Protein AF-A0A8W8IDK5-F1 (afdb_monomer_lite)

Secondary structure (DSSP, 8-state):
-HHHHHHHTTSSSSHHHHHHHHHTT-EEETTEE---TT----GGGGGGEEE-TTSGGGTPPPPHHHHHHHHHHHHHHHH-

Sequence (80 aa):
RLQTQVFKLGLAKSIHHARVLIRQRHIRVRKQVVNIPSFVVRLDSQKHIDFSLRSPYGGGRPGRVKRKNAKKGTTEEEED

Structure (mmCIF, N/CA/C/O backbone):
data_AF-A0A8W8IDK5-F1
#
_entry.id   AF-A0A8W8IDK5-F1
#
loop_
_atom_site.group_PDB
_atom_site.id
_atom_site.type_symbol
_atom_site.label_atom_id
_atom_site.label_alt_id
_atom_site.label_comp_id
_atom_site.label_asym_id
_atom_site.label_entity_id
_atom_site.label_seq_id
_atom_site.pdbx_PDB_ins_code
_atom_site.Cartn_x
_atom_site.Cartn_y
_atom_site.Cartn_z
_atom_site.occupancy
_atom_site.B_iso_or_equiv
_atom_site.auth_seq_id
_atom_site.auth_comp_id
_atom_site.auth_asym_id
_atom_site.auth_atom_id
_atom_site.pdbx_PDB_model_num
ATOM 1 N N . ARG A 1 1 ? -6.681 6.522 11.380 1.00 93.19 1 ARG A N 1
ATOM 2 C CA . ARG A 1 1 ? -6.056 7.085 10.154 1.00 93.19 1 ARG A CA 1
ATOM 3 C C . ARG A 1 1 ? -5.528 5.946 9.290 1.00 93.19 1 ARG A C 1
ATOM 5 O O . ARG A 1 1 ? -4.969 5.013 9.845 1.00 93.19 1 ARG A O 1
ATOM 12 N N . LEU A 1 2 ? -5.683 6.003 7.967 1.00 96.25 2 LEU A N 1
ATOM 13 C CA . LEU A 1 2 ? -5.312 4.910 7.060 1.00 96.25 2 LEU A CA 1
ATOM 14 C C . LEU A 1 2 ? -3.822 4.571 7.138 1.00 96.25 2 LEU A C 1
ATOM 16 O O . LEU A 1 2 ? -3.469 3.404 7.223 1.00 96.25 2 LEU A O 1
ATOM 20 N N . GLN A 1 3 ? -2.958 5.583 7.210 1.00 97.00 3 GLN A N 1
ATOM 21 C CA . GLN A 1 3 ? -1.512 5.393 7.334 1.00 97.00 3 GLN A CA 1
ATOM 22 C C . GLN A 1 3 ? -1.107 4.499 8.518 1.00 97.00 3 GLN A C 1
ATOM 24 O O . GLN A 1 3 ? -0.263 3.621 8.363 1.00 97.00 3 GLN A O 1
ATOM 29 N N . THR A 1 4 ? -1.696 4.717 9.696 1.00 96.81 4 THR A N 1
ATOM 30 C CA . THR A 1 4 ? -1.364 3.927 10.888 1.00 96.81 4 THR A CA 1
ATOM 31 C C . THR A 1 4 ? -1.973 2.535 10.823 1.00 96.81 4 THR A C 1
ATOM 33 O O . THR A 1 4 ? -1.321 1.587 11.242 1.00 96.81 4 THR A O 1
ATOM 36 N N . GLN A 1 5 ? -3.175 2.393 10.253 1.00 96.12 5 GLN A N 1
ATOM 37 C CA . GLN A 1 5 ? -3.797 1.078 10.077 1.00 96.12 5 GLN A CA 1
ATOM 38 C C . GLN A 1 5 ? -3.012 0.201 9.099 1.00 96.12 5 GLN A C 1
ATOM 40 O O . GLN A 1 5 ? -2.757 -0.954 9.404 1.00 96.12 5 GLN A O 1
ATOM 45 N N . VAL A 1 6 ? -2.550 0.752 7.975 1.00 96.88 6 VAL A N 1
ATOM 46 C CA . VAL A 1 6 ? -1.729 0.016 6.995 1.00 96.88 6 VAL A CA 1
ATOM 47 C C . VAL A 1 6 ? -0.422 -0.490 7.619 1.00 96.88 6 VAL A C 1
ATOM 49 O O . VAL A 1 6 ? -0.023 -1.620 7.357 1.00 96.88 6 VAL A O 1
ATOM 52 N N . PHE A 1 7 ? 0.224 0.312 8.473 1.00 97.12 7 PHE A N 1
ATOM 53 C CA . PHE A 1 7 ? 1.420 -0.116 9.207 1.00 97.12 7 PHE A CA 1
ATOM 54 C C . PHE A 1 7 ? 1.105 -1.197 10.254 1.00 97.12 7 PHE A C 1
ATOM 56 O O . PHE A 1 7 ? 1.768 -2.227 10.283 1.00 97.12 7 PHE A O 1
ATOM 63 N N . LYS A 1 8 ? 0.062 -1.003 11.072 1.00 95.69 8 LYS A N 1
ATOM 64 C CA . LYS A 1 8 ? -0.342 -1.969 12.109 1.00 95.69 8 LYS A CA 1
ATOM 65 C C . LYS A 1 8 ? -0.786 -3.320 11.541 1.00 95.69 8 LYS A C 1
ATOM 67 O O . LYS A 1 8 ? -0.585 -4.334 12.191 1.00 95.69 8 LYS A O 1
ATOM 72 N N . LEU A 1 9 ? -1.368 -3.332 10.341 1.00 94.88 9 LEU A N 1
ATOM 73 C CA . LEU A 1 9 ? -1.757 -4.549 9.620 1.00 94.88 9 LEU A CA 1
ATOM 74 C C . LEU A 1 9 ? -0.568 -5.274 8.960 1.00 94.88 9 LEU A C 1
ATOM 76 O O . LEU A 1 9 ? -0.772 -6.293 8.313 1.00 94.88 9 LEU A O 1
ATOM 80 N N . GLY A 1 10 ? 0.659 -4.750 9.064 1.00 95.44 10 GLY A N 1
ATOM 81 C CA . GLY A 1 10 ? 1.858 -5.384 8.502 1.00 95.44 10 GLY A CA 1
ATOM 82 C C . GLY A 1 10 ? 2.013 -5.248 6.982 1.00 95.44 10 GLY A C 1
ATOM 83 O O . GLY A 1 10 ? 2.993 -5.730 6.423 1.00 95.44 10 GLY A O 1
ATOM 84 N N . LEU A 1 11 ? 1.107 -4.537 6.301 1.00 94.62 11 LEU A N 1
ATOM 85 C CA . LEU A 1 11 ? 1.181 -4.294 4.851 1.00 94.62 11 LEU A CA 1
ATOM 86 C C . LEU A 1 11 ? 2.355 -3.379 4.461 1.00 94.62 11 LEU A C 1
ATOM 88 O O . LEU A 1 11 ? 2.767 -3.335 3.304 1.00 94.62 11 LEU A O 1
ATOM 92 N N . ALA A 1 12 ? 2.891 -2.619 5.416 1.00 97.00 12 ALA A N 1
ATOM 93 C CA . ALA A 1 12 ? 4.037 -1.747 5.218 1.00 97.00 12 ALA A CA 1
ATOM 94 C C . ALA A 1 12 ? 5.047 -1.905 6.356 1.00 97.00 12 ALA A C 1
ATOM 96 O O . ALA A 1 12 ? 4.676 -1.988 7.520 1.00 97.00 12 ALA A O 1
ATOM 97 N N . LYS A 1 13 ? 6.339 -1.831 6.017 1.00 95.81 13 LYS A N 1
ATOM 98 C CA . LYS A 1 13 ? 7.454 -1.919 6.982 1.00 95.81 13 LYS A CA 1
ATOM 99 C C . LYS A 1 13 ? 7.551 -0.727 7.945 1.00 95.81 13 LYS A C 1
ATOM 101 O O . LYS A 1 13 ? 8.169 -0.834 8.993 1.00 95.81 13 LYS A O 1
ATOM 106 N N . SER A 1 14 ? 7.004 0.430 7.572 1.00 97.69 14 SER A N 1
ATOM 107 C CA . SER A 1 14 ? 7.049 1.646 8.389 1.00 97.69 14 SER A CA 1
ATOM 108 C C . SER A 1 14 ? 5.872 2.571 8.089 1.00 97.69 14 SER A C 1
ATOM 110 O O . SER A 1 14 ? 5.230 2.484 7.038 1.00 97.69 14 SER A O 1
ATOM 112 N N . ILE A 1 15 ? 5.624 3.521 8.991 1.00 96.81 15 ILE A N 1
ATOM 113 C CA . ILE A 1 15 ? 4.611 4.574 8.827 1.00 96.81 15 ILE A CA 1
ATOM 114 C C . ILE A 1 15 ? 4.899 5.452 7.593 1.00 96.81 15 ILE A C 1
ATOM 116 O O . ILE A 1 15 ? 3.966 5.917 6.930 1.00 96.81 15 ILE A O 1
ATOM 120 N N . HIS A 1 16 ? 6.172 5.666 7.256 1.00 97.94 16 HIS A N 1
ATOM 121 C CA . HIS A 1 16 ? 6.583 6.408 6.060 1.00 97.94 16 HIS A CA 1
ATOM 122 C C . HIS A 1 16 ? 6.349 5.589 4.788 1.00 97.94 16 HIS A C 1
ATOM 124 O O . HIS A 1 16 ? 5.782 6.106 3.827 1.00 97.94 16 HIS A O 1
ATOM 130 N N . HIS A 1 17 ? 6.677 4.294 4.818 1.00 97.94 17 HIS A N 1
ATOM 131 C CA . HIS A 1 17 ? 6.402 3.374 3.718 1.00 97.94 17 HIS A CA 1
ATOM 132 C C . HIS A 1 17 ? 4.891 3.270 3.442 1.00 97.94 17 HIS A C 1
ATOM 134 O O . HIS A 1 17 ? 4.468 3.408 2.296 1.00 97.94 17 HIS A O 1
ATOM 140 N N . ALA A 1 18 ? 4.053 3.166 4.481 1.00 97.69 18 ALA A N 1
ATOM 141 C CA . ALA A 1 18 ? 2.596 3.180 4.336 1.00 97.69 18 ALA A CA 1
ATOM 142 C C . ALA A 1 18 ? 2.096 4.445 3.615 1.00 97.69 18 ALA A C 1
ATOM 144 O O . ALA A 1 18 ? 1.241 4.373 2.733 1.00 97.69 18 ALA A O 1
ATOM 145 N N . ARG A 1 19 ? 2.652 5.618 3.949 1.00 97.88 19 ARG A N 1
ATOM 146 C CA . ARG A 1 19 ? 2.291 6.886 3.297 1.00 97.88 19 ARG A CA 1
ATOM 147 C C . ARG A 1 19 ? 2.647 6.884 1.808 1.00 97.88 19 ARG A C 1
ATOM 149 O O . ARG A 1 19 ? 1.834 7.356 1.012 1.00 97.88 19 ARG A O 1
ATOM 156 N N . VAL A 1 20 ? 3.812 6.348 1.441 1.00 97.75 20 VAL A N 1
ATOM 157 C CA . VAL A 1 20 ? 4.241 6.204 0.040 1.00 97.75 20 VAL A CA 1
ATOM 158 C C . VAL A 1 20 ? 3.294 5.273 -0.718 1.00 97.75 20 VAL A C 1
ATOM 160 O O . VAL A 1 20 ? 2.757 5.678 -1.746 1.00 97.75 20 VAL A O 1
ATOM 163 N N . LEU A 1 21 ? 2.990 4.092 -0.169 1.00 97.12 21 LEU A N 1
ATOM 164 C CA . LEU A 1 21 ? 2.073 3.126 -0.789 1.00 97.12 21 LEU A CA 1
ATOM 165 C C . LEU A 1 21 ? 0.674 3.709 -1.024 1.00 97.12 21 LEU A C 1
ATOM 167 O O . LEU A 1 21 ? 0.090 3.529 -2.093 1.00 97.12 21 LEU A O 1
ATOM 171 N N . ILE A 1 22 ? 0.144 4.449 -0.048 1.00 97.19 22 ILE A N 1
ATOM 172 C CA . ILE A 1 22 ? -1.152 5.124 -0.171 1.00 97.19 22 ILE A CA 1
ATOM 173 C C . ILE A 1 22 ? -1.092 6.178 -1.288 1.00 97.19 22 ILE A C 1
ATOM 175 O O . ILE A 1 22 ? -1.896 6.139 -2.219 1.00 97.19 22 ILE A O 1
ATOM 179 N N . ARG A 1 23 ? -0.113 7.093 -1.254 1.00 97.44 23 ARG A N 1
ATOM 180 C CA . ARG A 1 23 ? 0.027 8.167 -2.258 1.00 97.44 23 ARG A CA 1
ATOM 181 C C . ARG A 1 23 ? 0.214 7.625 -3.679 1.00 97.44 23 ARG A C 1
ATOM 183 O O . ARG A 1 23 ? -0.358 8.178 -4.614 1.00 97.44 23 ARG A O 1
ATOM 190 N N . GLN A 1 24 ? 0.953 6.529 -3.830 1.00 96.00 24 GLN A N 1
ATOM 191 C CA . GLN A 1 24 ? 1.200 5.847 -5.104 1.00 96.00 24 GLN A CA 1
ATOM 192 C C . GLN A 1 24 ? 0.041 4.944 -5.560 1.00 96.00 24 GLN A C 1
ATOM 194 O O . GLN A 1 24 ? 0.174 4.229 -6.548 1.00 96.00 24 GLN A O 1
ATOM 199 N N . ARG A 1 25 ? -1.125 5.015 -4.897 1.00 96.31 25 ARG A N 1
ATOM 200 C CA . ARG A 1 25 ? -2.357 4.303 -5.282 1.00 96.31 25 ARG A CA 1
ATOM 201 C C . ARG A 1 25 ? -2.256 2.774 -5.172 1.00 96.31 25 ARG A C 1
ATOM 203 O O . ARG A 1 25 ? -2.938 2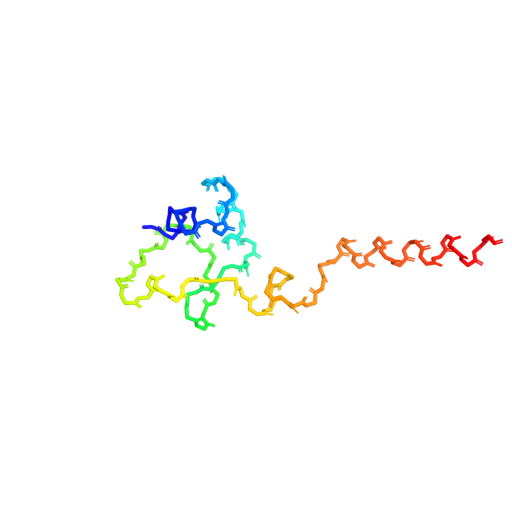.056 -5.902 1.00 96.31 25 ARG A O 1
ATOM 210 N N . HIS A 1 26 ? -1.451 2.265 -4.238 1.00 96.62 26 HIS A N 1
ATOM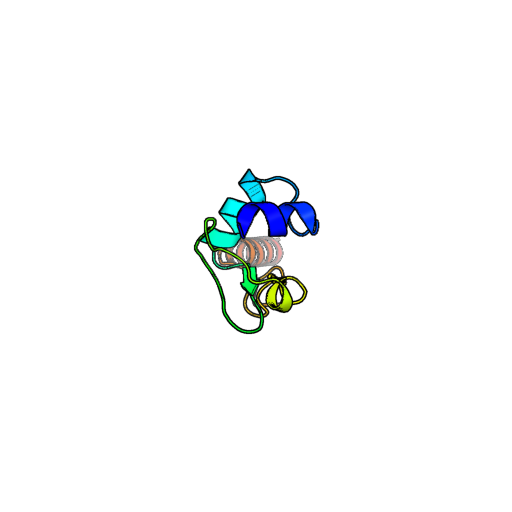 211 C CA . HIS A 1 26 ? -1.290 0.823 -4.023 1.00 96.62 26 HIS A CA 1
ATOM 212 C C . HIS A 1 26 ? -2.289 0.223 -3.029 1.00 96.62 26 HIS A C 1
ATOM 214 O O . HIS A 1 26 ? -2.519 -0.982 -3.085 1.00 96.62 26 HIS A O 1
ATOM 220 N N . ILE A 1 27 ? -2.903 1.030 -2.160 1.00 97.25 27 ILE A N 1
ATOM 221 C CA . ILE A 1 27 ? -3.833 0.566 -1.121 1.00 97.25 27 ILE A CA 1
ATOM 222 C C . ILE A 1 27 ? -5.288 0.806 -1.536 1.00 97.25 27 ILE A C 1
ATOM 224 O O . ILE A 1 27 ? -5.640 1.874 -2.050 1.00 97.25 27 ILE A O 1
ATOM 228 N N . ARG A 1 28 ? -6.146 -0.182 -1.271 1.00 96.56 28 ARG A N 1
ATOM 229 C CA . ARG A 1 28 ? -7.603 -0.069 -1.376 1.00 96.56 28 ARG A CA 1
ATOM 230 C C . ARG A 1 28 ? -8.273 -0.268 -0.020 1.00 96.56 28 ARG A C 1
ATOM 232 O O . ARG A 1 28 ? -7.767 -0.972 0.849 1.00 96.56 28 ARG A O 1
ATOM 239 N N . VAL A 1 29 ? -9.442 0.342 0.128 1.00 96.06 29 VAL A N 1
ATOM 240 C CA . VAL A 1 29 ? -10.406 0.045 1.186 1.00 96.06 29 VAL A CA 1
ATOM 241 C C . VAL A 1 29 ? -11.640 -0.532 0.496 1.00 96.06 29 VAL A C 1
ATOM 243 O O . VAL A 1 29 ? -12.285 0.142 -0.311 1.00 96.06 29 VAL A O 1
ATOM 246 N N . ARG A 1 30 ? -11.947 -1.803 0.764 1.00 93.69 30 ARG A N 1
ATOM 247 C CA . ARG A 1 30 ? -12.920 -2.611 0.010 1.00 93.69 30 ARG A CA 1
ATOM 248 C C . ARG A 1 30 ? -12.554 -2.676 -1.477 1.00 93.69 30 ARG A C 1
ATOM 250 O O . ARG A 1 30 ? -11.576 -3.313 -1.845 1.00 93.69 30 ARG A O 1
ATOM 257 N N . LYS A 1 31 ? -13.338 -2.033 -2.343 1.00 92.44 31 LYS A N 1
ATOM 258 C CA . LYS A 1 31 ? -13.127 -2.003 -3.800 1.00 92.44 31 LYS A CA 1
ATOM 259 C C . LYS A 1 31 ? -12.526 -0.678 -4.279 1.00 92.44 31 LYS A C 1
ATOM 261 O O . LYS A 1 31 ? -12.175 -0.564 -5.448 1.00 92.44 31 LYS A O 1
ATOM 266 N N . GLN A 1 32 ? -12.375 0.300 -3.384 1.00 94.75 32 GLN A N 1
ATOM 267 C CA . GLN A 1 32 ? -11.975 1.656 -3.736 1.00 94.75 32 GLN A CA 1
ATOM 268 C C . GLN A 1 32 ? -10.506 1.907 -3.409 1.00 94.75 32 GLN A C 1
ATOM 270 O O . GLN A 1 32 ? -10.065 1.706 -2.279 1.00 94.75 32 GLN A O 1
ATOM 275 N N . VAL A 1 33 ? -9.753 2.408 -4.387 1.00 95.75 33 VAL A N 1
ATOM 276 C CA . VAL A 1 33 ? -8.384 2.883 -4.163 1.00 95.75 33 VAL A CA 1
ATOM 277 C C . VAL A 1 33 ? -8.433 4.212 -3.416 1.00 95.75 33 VAL A C 1
ATOM 279 O O . VAL A 1 33 ? -9.155 5.126 -3.819 1.00 95.75 33 VAL A O 1
ATOM 282 N N . VAL A 1 34 ? -7.651 4.319 -2.342 1.00 96.56 34 VAL A N 1
ATOM 283 C CA . VAL A 1 34 ? -7.574 5.520 -1.500 1.00 96.56 34 VAL A CA 1
ATOM 284 C C . VAL A 1 34 ? -6.143 6.040 -1.513 1.00 96.56 34 VAL A C 1
ATOM 286 O O . VAL A 1 34 ? -5.213 5.303 -1.205 1.00 96.56 34 VAL A O 1
ATOM 289 N N . ASN A 1 35 ? -5.965 7.321 -1.846 1.00 97.06 35 ASN A N 1
ATOM 290 C CA . ASN A 1 35 ? -4.654 7.974 -1.956 1.00 97.06 35 ASN A CA 1
ATOM 291 C C . ASN A 1 35 ? -4.370 9.016 -0.856 1.00 97.06 35 ASN A C 1
ATOM 293 O O . ASN A 1 35 ? -3.352 9.711 -0.908 1.00 97.06 35 ASN A O 1
ATOM 297 N N . ILE A 1 36 ? -5.237 9.112 0.157 1.00 96.81 36 ILE A N 1
ATOM 298 C CA . ILE A 1 36 ? -5.127 10.079 1.254 1.00 96.81 36 ILE A CA 1
ATOM 299 C C . ILE A 1 36 ? -4.690 9.359 2.545 1.00 96.81 36 ILE A C 1
ATOM 301 O O . ILE A 1 36 ? -5.449 8.557 3.090 1.00 96.81 36 ILE A O 1
ATOM 305 N N . PRO A 1 37 ? -3.494 9.644 3.097 1.00 97.12 37 PRO A N 1
ATOM 306 C CA . PRO A 1 37 ? -2.982 8.954 4.288 1.00 97.12 37 PRO A CA 1
ATOM 307 C C . PRO A 1 37 ? -3.730 9.319 5.580 1.00 97.12 37 PRO A C 1
ATOM 309 O O . PRO A 1 37 ? -3.775 8.523 6.523 1.00 97.12 37 PRO A O 1
ATOM 312 N N . SER A 1 38 ? -4.331 10.510 5.625 1.00 96.75 38 SER A N 1
ATOM 313 C CA . SER A 1 38 ? -5.145 11.002 6.741 1.00 96.75 38 SER A CA 1
ATOM 314 C C . SER A 1 38 ? -6.574 10.455 6.748 1.00 96.75 38 SER A C 1
ATOM 316 O O . SER A 1 38 ? -7.303 10.750 7.692 1.00 96.75 38 SER A O 1
ATOM 318 N N . PHE A 1 39 ? -6.966 9.632 5.766 1.00 95.88 39 PHE A N 1
ATOM 319 C CA . PHE A 1 39 ? -8.305 9.047 5.688 1.00 95.88 39 PHE A CA 1
ATOM 320 C C . PHE A 1 39 ? -8.689 8.346 7.001 1.00 95.88 39 PHE A C 1
ATOM 322 O O . PHE A 1 39 ? -7.911 7.568 7.568 1.00 95.88 39 PHE A O 1
ATOM 329 N N . VAL A 1 40 ? -9.880 8.647 7.516 1.00 95.50 40 VAL A N 1
ATOM 330 C CA . VAL A 1 40 ? -10.401 8.043 8.745 1.00 95.50 40 VAL A CA 1
ATOM 331 C C . VAL A 1 40 ? -11.126 6.754 8.369 1.00 95.50 40 VAL A C 1
ATOM 333 O O . VAL A 1 40 ? -12.180 6.768 7.744 1.00 95.50 40 VAL A O 1
ATOM 336 N N . VAL A 1 41 ? -10.519 5.621 8.717 1.00 94.44 41 VAL A N 1
ATOM 337 C CA . VAL A 1 41 ? -11.062 4.289 8.432 1.00 94.44 41 VAL A CA 1
ATOM 338 C C . VAL A 1 41 ? -12.186 3.985 9.423 1.00 94.44 41 VAL A C 1
ATOM 340 O O . VAL A 1 41 ? -11.959 4.049 10.629 1.00 94.44 41 VAL A O 1
ATOM 343 N N . ARG A 1 42 ? -13.370 3.630 8.910 1.00 94.62 42 ARG A N 1
ATOM 344 C CA . ARG A 1 42 ? -14.505 3.139 9.713 1.00 94.62 42 ARG A CA 1
ATOM 345 C C . ARG A 1 42 ? -14.235 1.713 10.200 1.00 94.62 42 ARG A C 1
ATOM 347 O O . ARG A 1 42 ? -13.599 0.946 9.478 1.00 94.62 42 ARG A O 1
ATOM 354 N N . LEU A 1 43 ? -14.768 1.352 11.366 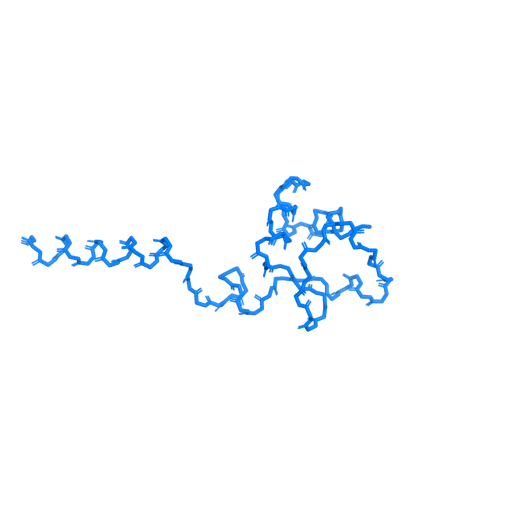1.00 93.06 43 LEU A N 1
ATOM 355 C CA . LEU A 1 43 ? -14.525 0.056 12.012 1.00 93.06 43 LEU A CA 1
ATOM 356 C C . LEU A 1 43 ? -14.815 -1.135 11.073 1.00 93.06 43 LEU A C 1
ATOM 358 O O . LEU A 1 43 ? -13.943 -1.973 10.855 1.00 93.06 43 LEU A O 1
ATOM 362 N N . ASP A 1 44 ? -15.964 -1.139 10.395 1.00 93.75 44 ASP A N 1
ATOM 363 C CA . ASP A 1 44 ? -16.368 -2.227 9.482 1.00 93.75 44 ASP A CA 1
ATOM 364 C C . ASP A 1 44 ? -15.475 -2.346 8.239 1.00 93.75 44 ASP A C 1
ATOM 366 O O . ASP A 1 44 ? -15.358 -3.397 7.605 1.00 93.75 44 ASP A O 1
ATOM 370 N N . SER A 1 45 ? -14.842 -1.243 7.846 1.00 93.94 45 SER A N 1
ATOM 371 C CA . SER A 1 45 ? -13.965 -1.189 6.677 1.00 93.94 45 SER A CA 1
ATOM 372 C C . SER A 1 45 ? -12.524 -1.567 7.007 1.00 93.94 45 SER A C 1
ATOM 374 O O . SER A 1 45 ? -11.749 -1.798 6.083 1.00 93.94 45 SER A O 1
ATOM 376 N N . GLN A 1 46 ? -12.161 -1.679 8.288 1.00 93.00 46 GLN A N 1
ATOM 377 C CA . GLN A 1 46 ? -10.798 -1.995 8.712 1.00 93.00 46 GLN A CA 1
ATOM 378 C C . GLN A 1 46 ? -10.331 -3.372 8.222 1.00 93.00 46 GLN A C 1
ATOM 380 O O . GLN A 1 46 ? -9.197 -3.496 7.772 1.00 93.00 46 GLN A O 1
ATOM 385 N N . LYS A 1 47 ? -11.219 -4.377 8.231 1.00 93.94 47 LYS A N 1
ATOM 386 C CA . LYS A 1 47 ? -10.941 -5.735 7.717 1.00 93.94 47 LYS A CA 1
ATOM 387 C C . LYS A 1 47 ? -10.750 -5.789 6.198 1.00 93.94 47 LYS A C 1
ATOM 389 O O . LYS A 1 47 ? -10.264 -6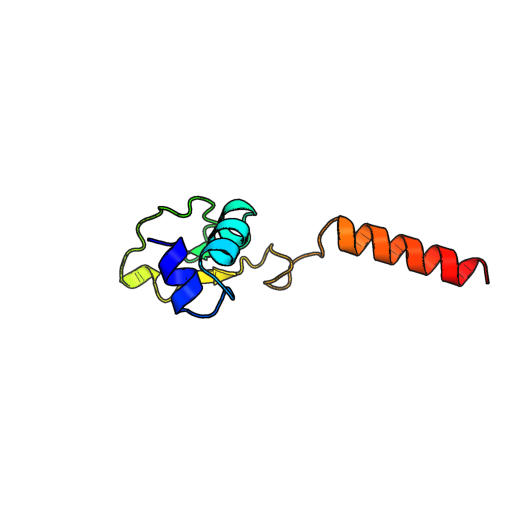.775 5.669 1.00 93.94 47 LYS A O 1
ATOM 394 N N . HIS A 1 48 ? -11.153 -4.733 5.499 1.00 94.75 48 HIS A N 1
ATOM 395 C CA . HIS A 1 48 ? -11.155 -4.660 4.044 1.00 94.75 48 HIS A CA 1
ATOM 396 C C . HIS A 1 48 ? -10.038 -3.748 3.513 1.00 94.75 48 HIS A C 1
ATOM 398 O O . HIS A 1 48 ? -10.160 -3.209 2.412 1.00 94.75 48 HIS A O 1
ATOM 404 N N . ILE A 1 49 ? -8.991 -3.508 4.307 1.00 96.44 49 ILE A N 1
ATOM 405 C CA . ILE A 1 49 ? -7.787 -2.799 3.868 1.00 96.44 49 ILE A CA 1
ATOM 406 C C . ILE A 1 49 ? -6.836 -3.824 3.268 1.00 96.44 49 ILE A C 1
ATOM 408 O O . ILE A 1 49 ? -6.432 -4.758 3.951 1.00 96.44 49 ILE A O 1
ATOM 412 N N . ASP A 1 50 ? -6.465 -3.622 2.012 1.00 96.31 50 ASP A N 1
ATOM 413 C CA . ASP A 1 50 ? -5.584 -4.537 1.293 1.00 96.31 50 ASP A CA 1
ATOM 414 C C . ASP A 1 50 ? -4.884 -3.807 0.135 1.00 96.31 50 ASP A C 1
ATOM 416 O O . ASP A 1 50 ? -5.202 -2.652 -0.185 1.00 96.31 50 ASP A O 1
ATOM 420 N N . PHE A 1 51 ? -3.936 -4.466 -0.526 1.00 96.88 51 PHE A N 1
ATOM 421 C CA . PHE A 1 51 ? -3.395 -3.994 -1.790 1.00 96.88 51 PHE A CA 1
ATOM 422 C C . PHE A 1 51 ? -4.472 -3.978 -2.880 1.00 96.88 51 PHE A C 1
ATOM 424 O O . PHE A 1 51 ? -5.400 -4.787 -2.929 1.00 96.88 51 PHE A O 1
ATOM 431 N N . SER A 1 52 ? -4.363 -3.005 -3.780 1.00 95.75 52 SER A N 1
ATOM 432 C CA . SER A 1 52 ? -5.216 -2.923 -4.959 1.00 95.75 52 SER A CA 1
ATOM 433 C C . SER A 1 52 ? -4.898 -4.058 -5.928 1.00 95.75 52 SER A C 1
ATOM 435 O O . SER A 1 52 ? -3.739 -4.258 -6.265 1.00 95.75 52 SER A O 1
ATOM 437 N N . LEU A 1 53 ? -5.916 -4.718 -6.480 1.00 93.06 53 LEU A N 1
ATOM 438 C CA . LEU A 1 53 ? -5.733 -5.748 -7.519 1.00 93.06 53 LEU A CA 1
ATOM 439 C C . LEU A 1 53 ? -5.033 -5.207 -8.778 1.00 93.06 53 LEU A C 1
ATOM 441 O O . LEU A 1 53 ? -4.417 -5.943 -9.537 1.00 93.06 53 LEU A O 1
ATOM 445 N N . ARG A 1 54 ? -5.115 -3.892 -9.013 1.00 91.25 54 ARG A N 1
ATOM 446 C CA . ARG A 1 54 ? -4.443 -3.224 -10.142 1.00 91.25 54 ARG A CA 1
ATOM 447 C C . ARG A 1 54 ? -2.995 -2.841 -9.824 1.00 91.25 54 ARG A C 1
ATOM 449 O O . ARG A 1 54 ? -2.265 -2.428 -10.720 1.00 91.25 54 ARG A O 1
ATOM 456 N N . SER A 1 55 ? -2.596 -2.920 -8.556 1.00 93.69 55 SER A N 1
ATOM 457 C CA . SER A 1 55 ? -1.238 -2.638 -8.100 1.00 93.69 55 SER A CA 1
ATOM 458 C C . SER A 1 55 ? -0.315 -3.811 -8.436 1.00 93.69 55 SER A C 1
ATOM 460 O O . SER A 1 55 ? -0.740 -4.954 -8.282 1.00 93.69 55 SER A O 1
ATOM 462 N N . PRO A 1 56 ? 0.967 -3.568 -8.762 1.00 94.88 56 PRO A N 1
ATOM 463 C CA . PRO A 1 56 ? 1.969 -4.630 -8.855 1.00 94.88 56 PRO A CA 1
ATOM 464 C C . PRO A 1 56 ? 2.051 -5.511 -7.596 1.00 94.88 56 PRO A C 1
ATOM 466 O O . PRO A 1 56 ? 2.313 -6.701 -7.701 1.00 94.88 56 PRO A O 1
ATOM 469 N N . TYR A 1 57 ? 1.790 -4.942 -6.412 1.00 92.62 57 TYR A N 1
ATOM 470 C CA . TYR A 1 57 ? 1.767 -5.687 -5.145 1.00 92.62 57 TYR A CA 1
ATOM 471 C C . TYR A 1 57 ? 0.522 -6.570 -4.964 1.00 92.62 57 TYR A C 1
ATOM 473 O O . TYR A 1 57 ? 0.547 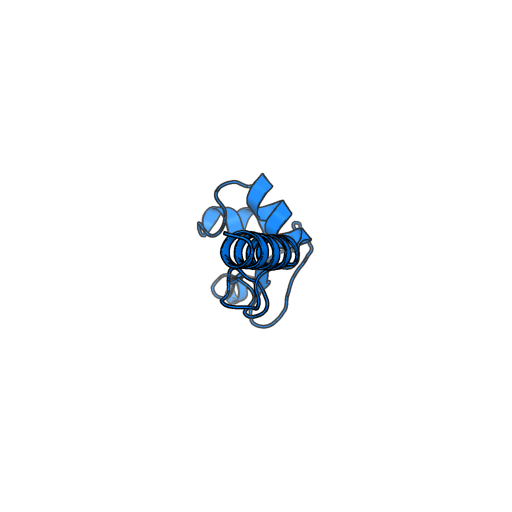-7.480 -4.149 1.00 92.62 57 TYR A O 1
ATOM 481 N N . GLY A 1 58 ? -0.558 -6.308 -5.705 1.00 91.31 58 GLY A N 1
ATOM 482 C CA . GLY A 1 58 ? -1.805 -7.079 -5.660 1.00 91.31 58 GLY A CA 1
ATOM 483 C C . GLY A 1 58 ? -2.002 -7.995 -6.870 1.00 91.31 58 GLY A C 1
ATOM 484 O O . GLY A 1 58 ? -3.140 -8.314 -7.195 1.00 91.31 58 GLY A O 1
ATOM 485 N N . GLY A 1 59 ? -0.921 -8.354 -7.574 1.00 90.62 59 GLY A N 1
ATOM 486 C CA . GLY A 1 59 ? -0.961 -9.211 -8.769 1.00 90.62 59 GLY A CA 1
ATOM 487 C C . GLY A 1 59 ? -1.222 -8.477 -10.091 1.00 90.62 59 GLY A C 1
ATOM 488 O O . GLY A 1 59 ? -1.355 -9.109 -11.135 1.00 90.62 59 GLY A O 1
ATOM 489 N N . GLY A 1 60 ? -1.280 -7.144 -10.075 1.00 92.25 60 GLY A N 1
ATOM 490 C CA . GLY A 1 60 ? -1.428 -6.330 -11.277 1.00 92.25 60 GLY A CA 1
ATOM 491 C C . GLY A 1 60 ? -0.159 -6.263 -12.134 1.00 92.25 60 GLY A C 1
ATOM 492 O O . GLY A 1 60 ? 0.930 -6.687 -11.743 1.00 92.25 60 GLY A O 1
ATOM 493 N N . ARG A 1 61 ? -0.288 -5.655 -13.321 1.00 93.06 61 ARG A N 1
ATOM 494 C CA . ARG A 1 61 ? 0.820 -5.491 -14.275 1.00 93.06 61 ARG A CA 1
ATOM 495 C C . ARG A 1 61 ? 2.033 -4.810 -13.612 1.00 93.06 61 ARG A C 1
ATOM 497 O O . ARG A 1 61 ? 1.863 -3.751 -13.001 1.00 93.06 61 ARG A O 1
ATOM 504 N N . PRO A 1 62 ? 3.261 -5.329 -13.803 1.00 93.75 62 PRO A N 1
ATOM 505 C CA . PRO A 1 62 ? 4.476 -4.690 -13.311 1.00 93.75 62 PRO A CA 1
ATOM 506 C C . PRO A 1 62 ? 4.619 -3.225 -13.749 1.00 93.75 62 PRO A C 1
ATOM 508 O O . PRO A 1 62 ? 4.272 -2.851 -14.874 1.00 93.75 62 PRO A O 1
ATOM 511 N N . GLY A 1 63 ? 5.174 -2.398 -12.859 1.00 93.56 63 GLY A N 1
ATOM 512 C CA . GLY A 1 63 ? 5.401 -0.973 -13.105 1.00 93.56 63 GLY A CA 1
ATOM 513 C C . GLY A 1 63 ? 6.400 -0.692 -14.235 1.00 93.56 63 GLY A C 1
ATOM 514 O O . GLY A 1 63 ? 7.158 -1.564 -14.663 1.00 93.56 63 GLY A O 1
ATOM 515 N N . ARG A 1 64 ? 6.426 0.564 -14.706 1.00 93.81 64 ARG A N 1
ATOM 516 C CA . ARG A 1 64 ? 7.252 1.002 -15.849 1.00 93.81 64 ARG A CA 1
ATOM 517 C C . ARG A 1 64 ? 8.734 0.658 -15.689 1.00 93.81 64 ARG A C 1
ATOM 519 O O . ARG A 1 64 ? 9.325 0.183 -16.647 1.00 93.81 64 ARG A O 1
ATOM 526 N N . VAL A 1 65 ? 9.312 0.870 -14.504 1.00 94.19 65 VAL A N 1
ATOM 527 C CA . VAL A 1 65 ? 10.740 0.605 -14.248 1.00 94.19 65 VAL A CA 1
ATOM 528 C C . VAL A 1 65 ? 11.060 -0.881 -14.415 1.00 94.19 65 VAL A C 1
ATOM 530 O O . VAL A 1 65 ? 11.931 -1.221 -15.206 1.00 94.19 65 VAL A O 1
ATOM 533 N N . LYS A 1 66 ? 10.287 -1.774 -13.779 1.00 91.88 66 LYS A N 1
ATOM 534 C CA . LYS A 1 66 ? 10.478 -3.228 -13.920 1.00 91.88 66 LYS A CA 1
ATOM 535 C C . LYS A 1 66 ? 10.320 -3.685 -15.375 1.00 91.88 66 LYS A C 1
ATOM 537 O O . LYS A 1 66 ? 11.109 -4.488 -15.849 1.00 91.88 66 LYS A O 1
ATOM 542 N N . ARG A 1 67 ? 9.350 -3.125 -16.107 1.00 92.62 67 ARG A N 1
ATOM 543 C CA . ARG A 1 67 ? 9.157 -3.415 -17.539 1.00 92.62 67 ARG A CA 1
ATOM 544 C C . ARG A 1 67 ? 10.301 -2.908 -18.421 1.00 92.62 67 ARG A C 1
ATOM 546 O O . ARG A 1 67 ? 10.670 -3.594 -19.363 1.00 92.62 67 ARG A O 1
ATOM 553 N N . LYS A 1 68 ? 10.836 -1.714 -18.143 1.00 93.50 68 LYS A N 1
ATOM 554 C CA . LYS A 1 68 ? 11.973 -1.152 -18.886 1.00 93.50 68 LYS A CA 1
ATOM 555 C C . LYS A 1 68 ? 13.227 -2.000 -18.671 1.00 93.50 68 LYS A C 1
ATOM 557 O O . LYS A 1 68 ? 13.912 -2.294 -19.639 1.00 93.50 68 LYS A O 1
ATOM 562 N N . ASN A 1 69 ? 13.484 -2.418 -17.433 1.00 92.75 69 ASN A N 1
ATOM 563 C CA . ASN A 1 69 ? 14.652 -3.234 -17.105 1.00 92.75 69 ASN A CA 1
ATOM 564 C C . ASN A 1 69 ? 14.554 -4.641 -17.703 1.00 92.75 69 ASN A C 1
ATOM 566 O O . ASN A 1 69 ? 15.540 -5.118 -18.238 1.00 92.75 69 ASN A O 1
ATOM 570 N N . ALA A 1 70 ? 13.367 -5.262 -17.688 1.00 90.81 70 ALA A N 1
ATOM 571 C CA . ALA A 1 70 ? 13.156 -6.553 -18.346 1.00 90.81 70 ALA A CA 1
ATOM 572 C C . ALA A 1 70 ? 13.455 -6.484 -19.852 1.00 90.81 70 ALA A C 1
ATOM 574 O O . ALA A 1 70 ? 14.144 -7.347 -20.367 1.00 90.81 70 ALA A O 1
ATOM 575 N N . LYS A 1 71 ? 13.003 -5.420 -20.537 1.00 89.12 71 LYS A N 1
ATOM 576 C CA . LYS A 1 71 ? 13.314 -5.210 -21.959 1.00 89.12 71 LYS A CA 1
ATOM 577 C C . LYS A 1 71 ? 14.812 -4.998 -22.206 1.00 89.12 71 LYS A C 1
ATOM 579 O O . LYS A 1 71 ? 15.323 -5.411 -23.232 1.00 89.12 71 LYS A O 1
ATOM 584 N N . LYS A 1 72 ? 15.497 -4.302 -21.296 1.00 88.38 72 LYS A N 1
ATOM 585 C CA . LYS A 1 72 ? 16.938 -4.073 -21.422 1.00 88.38 72 LYS A CA 1
ATOM 586 C C . LYS A 1 72 ? 17.711 -5.395 -21.311 1.00 88.38 72 LYS A C 1
ATOM 588 O O . LYS A 1 72 ? 18.540 -5.650 -22.167 1.00 88.38 72 LYS A O 1
ATOM 593 N N . GLY A 1 73 ? 17.374 -6.229 -20.325 1.00 80.69 73 GLY A N 1
ATOM 594 C CA . GLY A 1 73 ? 18.006 -7.542 -20.153 1.00 80.69 73 GLY A CA 1
ATOM 595 C C . GLY A 1 73 ? 17.805 -8.465 -21.355 1.00 80.69 73 GLY A C 1
ATOM 596 O O . GLY A 1 73 ? 18.762 -9.070 -21.802 1.00 80.69 73 GLY A O 1
ATOM 597 N N . THR A 1 74 ? 16.606 -8.496 -21.951 1.00 79.88 74 THR A N 1
ATOM 598 C CA . THR A 1 74 ? 16.372 -9.312 -23.159 1.00 79.88 74 THR A CA 1
ATOM 599 C C . THR A 1 74 ? 17.180 -8.848 -24.368 1.00 79.88 74 THR A C 1
ATOM 601 O O . THR A 1 74 ? 17.539 -9.665 -25.194 1.00 79.88 74 THR A O 1
ATOM 604 N N . THR A 1 75 ? 17.443 -7.544 -24.502 1.00 74.69 75 THR A N 1
ATOM 605 C CA . THR A 1 75 ? 18.277 -7.034 -25.603 1.00 74.69 75 THR A CA 1
ATOM 606 C C . THR A 1 75 ? 19.753 -7.356 -25.381 1.00 74.69 75 THR A C 1
ATOM 608 O O . THR A 1 75 ? 20.433 -7.684 -26.337 1.00 74.69 75 THR A O 1
ATOM 611 N N . GLU A 1 76 ? 20.234 -7.305 -24.135 1.00 67.62 76 GLU A N 1
ATOM 612 C CA . GLU A 1 76 ? 21.604 -7.721 -23.801 1.00 67.62 76 GLU A CA 1
ATOM 613 C C . GLU A 1 76 ? 21.799 -9.238 -24.025 1.00 67.62 76 GLU A C 1
ATOM 615 O O . GLU A 1 76 ? 22.823 -9.631 -24.558 1.00 67.62 76 GLU A O 1
ATOM 620 N N . GLU A 1 77 ? 20.798 -10.079 -23.725 1.00 64.25 77 GLU A N 1
ATOM 621 C CA . GLU A 1 77 ? 20.839 -11.536 -23.982 1.00 64.25 77 GLU A CA 1
ATOM 622 C C . GLU A 1 77 ? 20.753 -11.934 -25.472 1.00 64.25 77 GLU A C 1
ATOM 624 O O . GLU A 1 77 ? 21.100 -13.059 -25.809 1.00 64.25 77 GLU A O 1
ATOM 629 N N . GLU A 1 78 ? 20.249 -11.066 -26.357 1.00 63.03 78 GLU A N 1
ATOM 630 C CA . GLU A 1 78 ? 20.165 -11.324 -27.810 1.00 63.03 78 GLU A CA 1
ATOM 631 C C . GLU A 1 78 ? 21.418 -10.852 -28.579 1.00 63.03 78 GLU A C 1
ATOM 633 O O . GLU A 1 78 ? 21.589 -11.222 -29.742 1.00 63.03 78 GLU A O 1
ATOM 638 N N . GLU A 1 79 ? 22.257 -10.008 -27.967 1.00 55.12 79 GLU A N 1
ATOM 639 C CA . GLU A 1 79 ? 23.490 -9.465 -28.565 1.00 55.12 79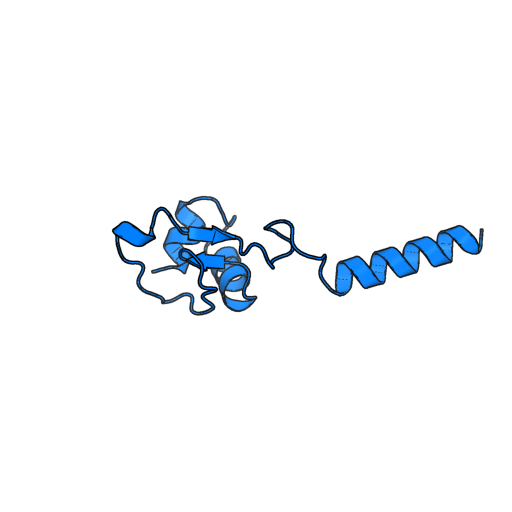 GLU A CA 1
ATOM 640 C C . GLU A 1 79 ? 24.757 -10.275 -28.204 1.00 55.12 79 GLU A C 1
ATOM 642 O O . GLU A 1 79 ? 25.786 -10.085 -28.858 1.00 55.12 79 GLU A O 1
ATOM 647 N N . ASP A 1 80 ? 24.667 -11.183 -27.221 1.00 52.91 80 ASP A N 1
ATOM 648 C CA . ASP A 1 80 ? 25.675 -12.205 -26.868 1.00 52.91 80 ASP A CA 1
ATOM 649 C C . ASP A 1 80 ? 25.428 -13.538 -27.611 1.00 52.91 80 ASP A C 1
ATOM 651 O O . ASP A 1 80 ? 26.425 -14.201 -27.994 1.00 52.91 80 ASP A O 1
#

Foldseek 3Di:
DQLVLCVVVVVAPDSVRSLVCLCVQQKDQQQHGHNDNPDDADPVSSVRIDTHCCDVVNVHDDDPVVVVVVVVVVVVVVVD

Radius of gyration: 16.02 Å; chains: 1; bounding box: 42×23×41 Å

Organism: Magallana gigas (NCBI:txid29159)

pLDDT: mean 92.19, std 9.11, range [52.91, 97.94]

InterPro domains:
  IPR002942 RNA-binding S4 domain [PF01479] (1-43)
  IPR005710 Small ribosomal subunit protein uS4, eukaryota/archaea [TIGR01018] (1-57)
  IPR022801 Small ribosomal subunit protein uS4 [PTHR11831] (1-72)
  IPR036986 RNA-binding S4 domain superfamily [G3DSA:3.10.290.10] (1-76)